Protein AF-A0A962ND90-F1 (afdb_monomer)

Sequence (127 aa):
FGVVCVDSGYELHIGGNGGIKVRVTDLLCKVATEAEVLEYSAAFCQLYREQAHYLERTAPWVERVGLETIRQALSDATERQALYQRFQVSQQARIDPWKRHADGAEGHEFTPVTVAGRVTAESSLNH

Nearest PDB structures (foldseek):
  5h8v-assembly1_A  TM=7.944E-01  e=2.460E-01  Zea mays
  5h8v-assembly2_B  TM=7.932E-01  e=2.616E-01  Zea mays
  5h92-assembly2_B  TM=7.008E-01  e=2.176E-01  Zea mays
  5h8y-assembly1_D  TM=8.245E-01  e=6.567E-01  Zea mays
  8beh-assembly1_n  TM=2.487E-01  e=1.550E+00  Arabidopsis thaliana

Mean predicted aligned error: 8.71 Å

Solvent-accessible surface area (backbone atoms only — not comparable to full-atom values): 7711 Å² total; per-residue (Å²): 120,46,78,44,83,48,101,83,27,34,41,34,29,34,40,48,34,91,57,97,71,70,39,74,59,44,81,65,52,74,42,71,47,70,69,51,51,52,44,52,51,37,15,50,51,34,52,46,69,75,70,52,57,90,93,56,51,63,30,64,43,36,68,70,69,33,63,64,57,54,41,54,53,57,65,38,66,69,55,23,49,54,29,25,52,55,33,56,58,62,55,71,76,60,77,70,85,54,52,58,49,76,73,57,48,69,60,71,80,72,56,80,81,81,77,78,75,83,83,78,81,77,80,86,84,80,136

Radius of gyration: 24.35 Å; Cα contacts (8 Å, |Δi|>4): 129; chains: 1; bounding box: 38×66×70 Å

Foldseek 3Di:
DDWDQDPQAIWDWFQADPPPDGDDTDTLDGDRDPVVVLLLVQLLVLVCVVQPDVPRDRNVVCVVCDSVNSSVQCVPPVSSVVSNVVSVVVCVPDDDPCPCVVVPPPVVVPPDDDDDDDDPPDDDDDD

Structure (mmCIF, N/CA/C/O backbone):
data_AF-A0A962ND90-F1
#
_entry.id   AF-A0A962ND90-F1
#
loop_
_atom_site.group_PDB
_atom_site.id
_atom_site.type_symbol
_atom_site.label_atom_id
_atom_site.label_alt_id
_atom_site.label_comp_id
_atom_site.label_asym_id
_atom_site.label_entity_id
_atom_site.label_seq_id
_atom_site.pdbx_PDB_ins_code
_atom_site.Cartn_x
_atom_site.Cartn_y
_atom_site.Cartn_z
_atom_site.occupancy
_atom_site.B_iso_or_equiv
_atom_site.auth_seq_id
_atom_site.auth_comp_id
_atom_site.auth_asym_id
_atom_site.auth_atom_id
_atom_site.pdbx_PDB_model_num
ATOM 1 N N . PHE A 1 1 ? -0.390 -4.576 -2.615 1.00 97.00 1 PHE A N 1
ATOM 2 C CA . PHE A 1 1 ? -1.690 -4.023 -2.208 1.00 97.00 1 PHE A CA 1
ATOM 3 C C . PHE A 1 1 ? -2.752 -4.785 -2.974 1.00 97.00 1 PHE A C 1
ATOM 5 O O . PHE A 1 1 ? -2.551 -5.021 -4.160 1.00 97.00 1 PHE A O 1
ATOM 12 N N . GLY A 1 2 ? -3.794 -5.247 -2.301 1.00 97.69 2 GLY A N 1
ATOM 13 C CA . GLY A 1 2 ? -4.895 -6.004 -2.882 1.00 97.69 2 GLY A CA 1
ATOM 14 C C . GLY A 1 2 ? -6.217 -5.369 -2.483 1.00 97.69 2 GLY A C 1
ATOM 15 O O . GLY A 1 2 ? -6.330 -4.822 -1.388 1.00 97.69 2 GLY A O 1
ATOM 16 N N . VAL A 1 3 ? -7.190 -5.434 -3.383 1.00 98.44 3 VAL A N 1
ATOM 17 C CA . VAL A 1 3 ? -8.545 -4.924 -3.176 1.00 98.44 3 VAL A CA 1
ATOM 18 C C . VAL A 1 3 ? -9.498 -6.080 -3.429 1.00 98.44 3 VAL A C 1
ATOM 20 O O . VAL A 1 3 ? -9.402 -6.732 -4.468 1.00 98.44 3 VAL A O 1
ATOM 23 N N . VAL A 1 4 ? -10.389 -6.340 -2.478 1.00 98.31 4 VAL A N 1
ATOM 24 C CA . VAL A 1 4 ? -11.443 -7.348 -2.605 1.00 98.31 4 VAL A CA 1
ATOM 25 C C . VAL A 1 4 ? -12.784 -6.641 -2.479 1.00 98.31 4 VAL A C 1
ATOM 27 O O . VAL A 1 4 ? -13.090 -6.087 -1.424 1.00 98.31 4 VAL A O 1
ATOM 30 N N . CYS A 1 5 ? -13.572 -6.640 -3.552 1.00 97.94 5 CYS A N 1
ATOM 31 C CA . CYS A 1 5 ? -14.939 -6.128 -3.518 1.00 97.94 5 CYS A CA 1
ATOM 32 C C . CYS A 1 5 ? -15.828 -7.090 -2.724 1.00 97.94 5 CYS A C 1
ATOM 34 O O . CYS A 1 5 ? -15.780 -8.303 -2.932 1.00 97.94 5 CYS A O 1
ATOM 36 N N . VAL A 1 6 ? -16.642 -6.539 -1.833 1.00 96.62 6 VAL A N 1
ATOM 37 C CA . VAL A 1 6 ? -17.610 -7.257 -1.000 1.00 96.62 6 VAL A CA 1
ATOM 38 C C . VAL A 1 6 ? -18.936 -6.498 -1.005 1.00 96.62 6 VAL A C 1
ATOM 40 O O . VAL A 1 6 ? -18.971 -5.317 -1.343 1.00 96.62 6 VAL A O 1
ATOM 43 N N . ASP A 1 7 ? -20.026 -7.132 -0.575 1.00 95.56 7 ASP A N 1
ATOM 44 C CA . ASP A 1 7 ? -21.360 -6.503 -0.579 1.00 95.56 7 ASP A CA 1
ATOM 45 C C . ASP A 1 7 ? -21.410 -5.174 0.198 1.00 95.56 7 ASP A C 1
ATOM 47 O O . ASP A 1 7 ? -22.211 -4.293 -0.104 1.00 95.56 7 ASP A O 1
ATOM 51 N N . SER A 1 8 ? -2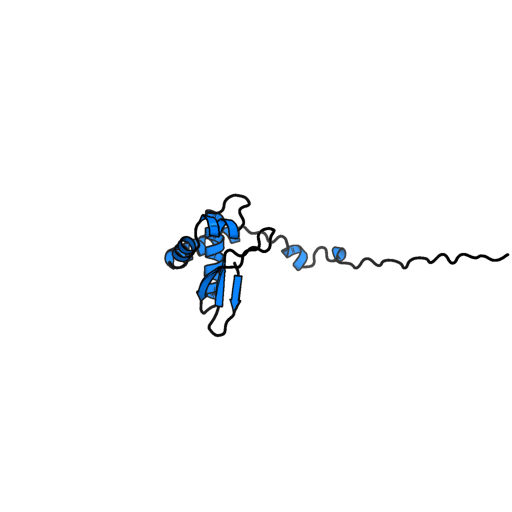0.535 -5.012 1.195 1.00 93.50 8 SER A N 1
ATOM 52 C CA . SER A 1 8 ? -20.444 -3.820 2.041 1.00 93.50 8 SER A CA 1
ATOM 53 C C . SER A 1 8 ? -19.389 -2.795 1.593 1.00 93.50 8 SER A C 1
ATOM 55 O O . SER A 1 8 ? -19.040 -1.924 2.389 1.00 93.50 8 SER A O 1
ATOM 57 N N . GLY A 1 9 ? -18.816 -2.922 0.391 1.00 97.62 9 GLY A N 1
ATOM 58 C CA . GLY A 1 9 ? -17.748 -2.054 -0.115 1.00 97.62 9 GLY A CA 1
ATOM 59 C C . GLY A 1 9 ? -16.486 -2.834 -0.485 1.00 97.62 9 GLY A C 1
ATOM 60 O O . GLY A 1 9 ? -16.518 -3.714 -1.341 1.00 97.62 9 GLY A O 1
ATOM 61 N N . TYR A 1 10 ? -15.357 -2.512 0.149 1.00 98.75 10 TYR A N 1
ATOM 62 C CA . TYR A 1 10 ? -14.046 -3.040 -0.234 1.00 98.75 10 TYR A CA 1
ATOM 63 C C . TYR A 1 10 ? -13.211 -3.420 0.984 1.00 98.75 10 TYR A C 1
ATOM 65 O O . TYR A 1 10 ? -13.096 -2.653 1.940 1.00 98.75 10 TYR A O 1
ATOM 73 N N . GLU A 1 11 ? -12.564 -4.579 0.927 1.00 98.62 11 GLU A N 1
ATOM 74 C CA . GLU A 1 11 ? -11.490 -4.939 1.846 1.00 98.62 11 GLU A CA 1
ATOM 75 C C . GLU A 1 11 ? -10.136 -4.634 1.211 1.00 98.62 11 GLU A C 1
ATOM 77 O O . GLU A 1 11 ? -9.840 -5.054 0.088 1.00 98.62 11 GLU A O 1
ATOM 82 N N . LEU A 1 12 ? -9.296 -3.916 1.950 1.00 98.69 12 LEU A N 1
ATOM 83 C CA . LEU A 1 12 ? -7.949 -3.556 1.532 1.00 98.69 12 LEU A CA 1
ATOM 84 C C . LEU A 1 12 ? -6.953 -4.501 2.195 1.00 98.69 12 LEU A C 1
ATOM 86 O O . LEU A 1 12 ? -7.017 -4.720 3.400 1.00 98.69 12 LEU A O 1
ATOM 90 N N . HIS A 1 13 ? -6.023 -5.054 1.422 1.00 98.62 13 HIS A N 1
ATOM 91 C CA . HIS A 1 13 ? -5.095 -6.101 1.856 1.00 98.62 13 HIS A CA 1
ATOM 92 C C . HIS A 1 13 ? -3.640 -5.757 1.497 1.00 98.62 13 HIS A C 1
ATOM 94 O O . HIS A 1 13 ? -3.357 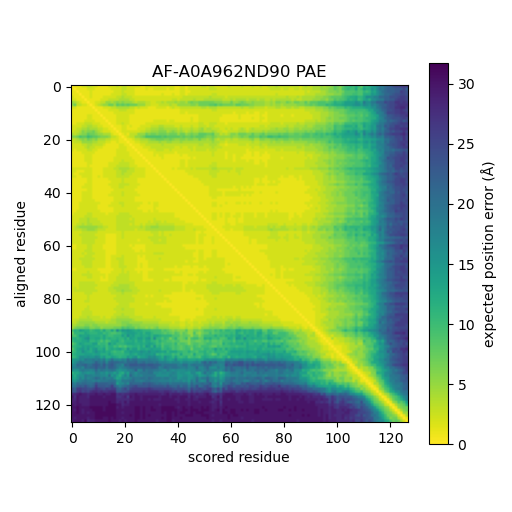-5.231 0.415 1.00 98.62 13 HIS A O 1
ATOM 100 N N . ILE A 1 14 ? -2.679 -6.063 2.375 1.00 98.44 14 ILE A N 1
ATOM 101 C CA . ILE A 1 14 ? -1.253 -5.730 2.181 1.00 98.44 14 ILE A CA 1
ATOM 102 C C . ILE A 1 14 ? -0.313 -6.888 2.539 1.00 98.44 14 ILE A C 1
ATOM 104 O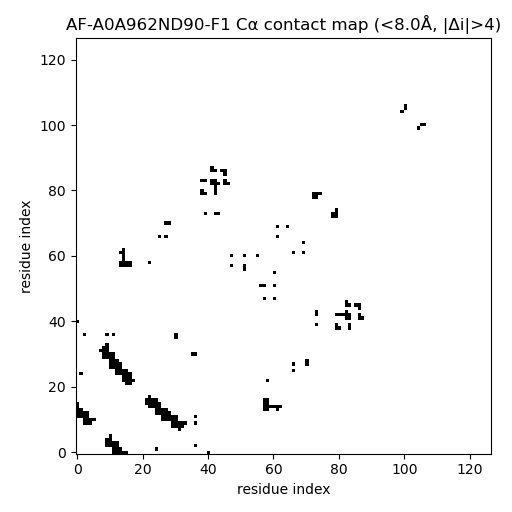 O . ILE A 1 14 ? -0.726 -7.905 3.080 1.00 98.44 14 ILE A O 1
ATOM 108 N N . GLY A 1 15 ? 0.967 -6.766 2.175 1.00 96.62 15 GLY A N 1
ATOM 109 C CA . GLY A 1 15 ? 2.011 -7.703 2.610 1.00 96.62 15 GLY A CA 1
ATOM 110 C C . GLY A 1 15 ? 2.056 -9.071 1.913 1.00 96.62 15 GLY A C 1
ATOM 111 O O . GLY A 1 15 ? 2.917 -9.870 2.247 1.00 96.62 15 GLY A O 1
ATOM 112 N N . GLY A 1 16 ? 1.202 -9.369 0.931 1.00 96.62 16 GLY A N 1
ATOM 113 C CA . GLY A 1 16 ? 1.249 -10.654 0.209 1.00 96.62 16 GLY A CA 1
ATOM 114 C C . GLY A 1 16 ? 2.515 -10.849 -0.643 1.00 96.62 16 GLY A C 1
ATOM 115 O O . GLY A 1 16 ? 3.071 -9.881 -1.169 1.00 96.62 16 GLY A O 1
ATOM 116 N N . ASN A 1 17 ? 2.959 -12.101 -0.813 1.00 95.88 17 ASN A N 1
ATOM 117 C CA . ASN A 1 17 ? 4.064 -12.474 -1.707 1.00 95.88 17 ASN A CA 1
ATOM 118 C C . ASN A 1 17 ? 3.843 -13.855 -2.340 1.00 95.88 17 ASN A C 1
ATOM 120 O O . ASN A 1 17 ? 3.694 -14.845 -1.631 1.00 95.88 17 ASN A O 1
ATOM 124 N N . GLY A 1 18 ? 3.902 -13.921 -3.673 1.00 92.69 18 GLY A N 1
ATOM 125 C CA . GLY A 1 18 ? 3.837 -15.165 -4.456 1.00 92.69 18 GLY A CA 1
ATOM 126 C C . GLY A 1 18 ? 5.202 -15.691 -4.921 1.00 92.69 18 GLY A C 1
ATOM 127 O O . GLY A 1 18 ? 5.267 -16.421 -5.902 1.00 92.69 18 GLY A O 1
ATOM 128 N N . GLY A 1 19 ? 6.303 -15.250 -4.299 1.00 88.31 19 GLY A N 1
ATOM 129 C CA . GLY A 1 19 ? 7.664 -15.692 -4.633 1.00 88.31 19 GLY A CA 1
ATOM 130 C C . GLY A 1 19 ? 8.102 -16.943 -3.862 1.00 88.31 19 GLY A C 1
ATOM 131 O O . GLY A 1 19 ? 7.275 -17.679 -3.339 1.00 88.31 19 GLY A O 1
ATOM 132 N N . ILE A 1 20 ? 9.423 -17.134 -3.734 1.00 89.62 20 ILE A N 1
ATOM 133 C CA . ILE A 1 20 ? 10.045 -18.296 -3.061 1.00 89.62 20 ILE A CA 1
ATOM 134 C C . ILE A 1 20 ? 9.453 -18.546 -1.663 1.00 89.62 20 ILE A C 1
ATOM 136 O O . ILE A 1 20 ? 9.101 -19.673 -1.331 1.00 89.62 20 ILE A O 1
ATOM 140 N N . LYS A 1 21 ? 9.311 -17.490 -0.852 1.00 89.31 21 LYS A N 1
ATOM 141 C CA . LYS A 1 21 ? 8.590 -17.543 0.426 1.0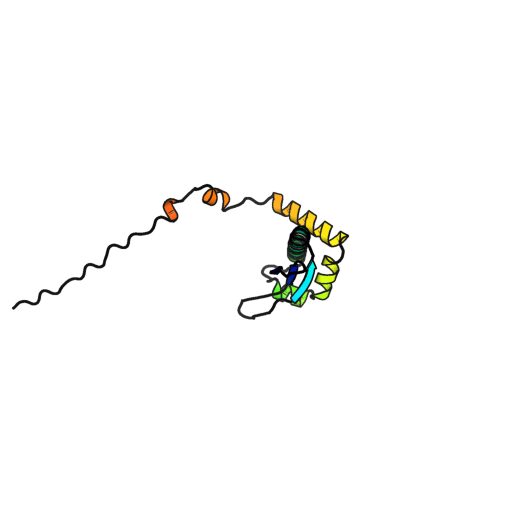0 89.31 21 LYS A CA 1
ATOM 142 C C . LYS A 1 21 ? 7.160 -17.064 0.207 1.00 89.31 21 LYS A C 1
ATOM 144 O O . LYS A 1 21 ? 6.918 -15.856 0.187 1.00 89.31 21 LYS A O 1
ATOM 149 N N . VAL A 1 22 ? 6.226 -17.991 0.037 1.00 94.25 22 VAL A N 1
ATOM 150 C CA . VAL A 1 22 ? 4.804 -17.650 -0.082 1.00 94.25 22 VAL A CA 1
ATOM 151 C C . VAL A 1 22 ? 4.317 -17.014 1.220 1.00 94.25 22 VAL A C 1
ATOM 153 O O . VAL A 1 22 ? 4.616 -17.503 2.310 1.00 94.25 22 VAL A O 1
ATOM 156 N N . ARG A 1 23 ? 3.570 -15.915 1.105 1.00 94.94 23 ARG A N 1
ATOM 157 C CA . ARG A 1 23 ? 2.944 -15.223 2.234 1.00 94.94 23 ARG A CA 1
ATOM 158 C C . ARG A 1 23 ? 1.557 -14.737 1.833 1.00 94.94 23 ARG A C 1
ATOM 160 O O . ARG A 1 23 ? 1.421 -14.039 0.826 1.00 94.94 23 ARG A O 1
ATOM 167 N N . VAL A 1 24 ? 0.552 -15.079 2.637 1.00 96.88 24 VAL A N 1
ATOM 168 C CA . VAL A 1 24 ? -0.805 -14.528 2.507 1.00 96.88 24 VAL A CA 1
ATOM 169 C C . VAL A 1 24 ? -0.820 -13.039 2.851 1.00 96.88 24 VAL A C 1
ATOM 171 O O . VAL A 1 24 ? 0.071 -12.541 3.539 1.00 96.88 24 VAL A O 1
ATOM 174 N N . THR A 1 25 ? -1.794 -12.304 2.328 1.00 97.88 25 THR A N 1
ATOM 175 C CA . THR A 1 25 ? -1.981 -10.896 2.684 1.00 97.88 25 THR A CA 1
ATOM 176 C C . THR A 1 25 ? -2.572 -10.750 4.084 1.00 97.88 25 THR A C 1
ATOM 178 O O . THR A 1 25 ? -3.254 -11.648 4.570 1.00 97.88 25 THR A O 1
ATOM 181 N N . ASP A 1 26 ? -2.357 -9.591 4.698 1.00 98.25 26 ASP A N 1
ATOM 182 C CA . ASP A 1 26 ? -3.081 -9.160 5.892 1.00 98.25 26 ASP A CA 1
ATOM 183 C C . ASP A 1 26 ? -4.153 -8.141 5.517 1.00 98.25 26 ASP A C 1
ATOM 185 O O . ASP A 1 26 ? -3.917 -7.270 4.673 1.00 98.25 26 ASP A O 1
ATOM 189 N N . LEU A 1 27 ? -5.295 -8.198 6.201 1.00 98.25 27 LEU A N 1
ATOM 190 C CA . LEU A 1 27 ? -6.320 -7.164 6.105 1.00 98.25 27 LEU A CA 1
ATOM 191 C C . LEU A 1 27 ? -5.763 -5.839 6.646 1.00 98.25 27 LEU A C 1
ATOM 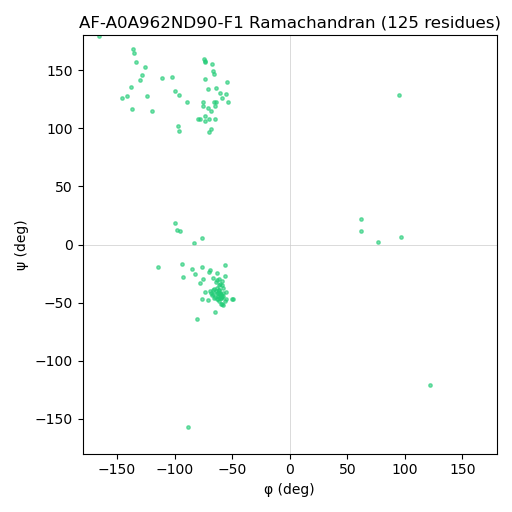193 O O . LEU A 1 27 ? -5.350 -5.760 7.801 1.00 98.25 27 LEU A O 1
ATOM 197 N N . LEU A 1 28 ? -5.778 -4.786 5.839 1.00 98.44 28 LEU A N 1
ATOM 198 C CA . LEU A 1 28 ? -5.463 -3.424 6.255 1.00 98.44 28 LEU A CA 1
ATOM 199 C C . LEU A 1 28 ? -6.681 -2.795 6.941 1.00 98.44 28 LEU A C 1
ATOM 201 O O . LEU A 1 28 ? -6.624 -2.510 8.134 1.00 98.44 28 LEU A O 1
ATOM 205 N N . CYS A 1 29 ? -7.771 -2.617 6.194 1.00 98.38 29 CYS A N 1
ATOM 206 C CA . CYS A 1 29 ? -9.044 -2.070 6.665 1.00 98.38 29 CYS A CA 1
ATOM 207 C C . CYS A 1 29 ? -10.168 -2.346 5.648 1.00 98.38 29 CYS A C 1
ATOM 209 O O . CYS A 1 29 ? -9.935 -2.951 4.597 1.00 98.38 29 CYS A O 1
ATOM 211 N N . LYS A 1 30 ? -11.388 -1.899 5.968 1.00 98.50 30 LYS A N 1
ATOM 212 C CA . LYS A 1 30 ? -12.525 -1.862 5.040 1.00 98.50 30 LYS A CA 1
ATOM 213 C C . LYS A 1 30 ? -12.872 -0.417 4.702 1.00 98.50 30 LYS A C 1
ATOM 215 O O . LYS A 1 30 ? -12.803 0.436 5.583 1.00 98.50 30 LYS A O 1
ATOM 220 N N . VAL A 1 31 ? -13.271 -0.169 3.461 1.00 98.50 31 VAL A N 1
ATOM 221 C CA . VAL A 1 31 ? -13.734 1.140 2.977 1.00 98.50 31 VAL A CA 1
ATOM 222 C C . VAL A 1 31 ? -15.019 0.976 2.168 1.00 98.50 31 VAL A C 1
ATOM 224 O O . VAL A 1 31 ? -15.300 -0.116 1.670 1.00 98.50 31 VAL A O 1
ATOM 227 N N . ALA A 1 32 ? -15.821 2.032 2.056 1.00 98.25 32 ALA A N 1
ATOM 228 C CA . ALA A 1 32 ? -17.136 1.958 1.420 1.00 98.25 32 ALA A CA 1
ATOM 229 C C . ALA A 1 32 ? -17.083 2.304 -0.073 1.00 98.25 32 ALA A C 1
ATOM 231 O O . ALA A 1 32 ? -17.910 1.829 -0.850 1.00 98.25 32 ALA A O 1
ATOM 232 N N . THR A 1 33 ? -16.122 3.133 -0.481 1.00 98.31 33 THR A N 1
ATOM 233 C CA . THR A 1 33 ? -16.119 3.762 -1.804 1.00 98.31 33 THR A CA 1
ATOM 234 C C . THR A 1 33 ? -14.826 3.520 -2.572 1.00 98.31 33 THR A C 1
ATOM 236 O O . THR A 1 33 ? -13.748 3.387 -1.997 1.00 98.31 33 THR A O 1
ATOM 239 N N . GLU A 1 34 ? -14.916 3.538 -3.902 1.00 97.94 34 GLU A N 1
ATOM 240 C CA . GLU A 1 34 ? -13.742 3.465 -4.782 1.00 97.94 34 GLU A CA 1
ATOM 241 C C . GLU A 1 34 ? -12.776 4.636 -4.561 1.00 97.94 34 GLU A C 1
ATOM 243 O O . GLU A 1 34 ? -11.562 4.466 -4.649 1.00 97.94 34 GLU A O 1
ATOM 248 N N . ALA A 1 35 ? -13.299 5.821 -4.231 1.00 98.19 35 ALA A N 1
ATOM 249 C CA . ALA A 1 35 ? -12.481 6.990 -3.926 1.00 98.19 35 ALA A CA 1
ATOM 250 C C . ALA A 1 35 ? -11.559 6.731 -2.724 1.00 98.19 35 ALA A C 1
ATOM 252 O O . ALA A 1 35 ? -10.368 7.034 -2.785 1.00 98.19 35 ALA A O 1
ATOM 253 N N . GLU A 1 36 ? -12.077 6.093 -1.673 1.00 98.31 36 GLU A N 1
ATOM 254 C CA . GLU A 1 36 ? -11.268 5.681 -0.524 1.00 98.31 36 GLU A CA 1
ATOM 255 C C . GLU A 1 36 ? -10.262 4.592 -0.911 1.00 98.31 36 GLU A C 1
ATOM 257 O O . GLU A 1 36 ? -9.111 4.652 -0.484 1.00 98.31 36 GLU A O 1
ATOM 262 N N . VAL A 1 37 ? -10.637 3.627 -1.760 1.00 98.62 37 VAL A N 1
ATOM 263 C CA . VAL A 1 37 ? -9.683 2.625 -2.274 1.00 98.62 37 VAL A CA 1
ATOM 264 C C . VAL A 1 37 ? -8.492 3.314 -2.946 1.00 98.62 37 VAL A C 1
ATOM 266 O O . VAL A 1 37 ? -7.337 2.976 -2.668 1.00 98.62 37 VAL A O 1
ATOM 269 N N . LEU A 1 38 ? -8.759 4.301 -3.807 1.00 98.25 38 LEU A N 1
ATOM 270 C CA . LEU A 1 38 ? -7.722 5.068 -4.493 1.00 98.25 38 LEU A CA 1
ATOM 271 C C . LEU A 1 38 ? -6.851 5.847 -3.501 1.00 98.25 38 LEU A C 1
ATOM 273 O O . LEU A 1 38 ? -5.627 5.739 -3.577 1.00 98.25 38 LEU A O 1
ATOM 277 N N . GLU A 1 39 ? -7.454 6.549 -2.539 1.00 98.56 39 GLU A N 1
ATOM 278 C CA . GLU A 1 39 ? -6.732 7.302 -1.507 1.00 98.56 39 GLU A CA 1
ATOM 279 C C . GLU A 1 39 ? -5.795 6.401 -0.689 1.00 98.56 39 GLU A C 1
ATOM 281 O O . GLU A 1 39 ? -4.593 6.666 -0.602 1.00 98.56 39 GLU A O 1
ATOM 286 N N . TYR A 1 40 ? -6.310 5.289 -0.155 1.00 98.75 40 TYR A N 1
ATOM 287 C CA . TYR A 1 40 ? -5.522 4.336 0.630 1.00 98.75 40 TYR A CA 1
ATOM 288 C C . TYR A 1 40 ? -4.426 3.664 -0.197 1.00 98.75 40 TYR A C 1
ATOM 290 O O . TYR A 1 40 ? -3.316 3.477 0.302 1.00 98.75 40 TYR A O 1
ATOM 298 N N . SER A 1 41 ? -4.709 3.295 -1.450 1.00 98.50 41 SER A N 1
ATOM 299 C CA . SER A 1 41 ? -3.719 2.636 -2.307 1.00 98.50 41 SER A CA 1
ATOM 300 C C . SER A 1 41 ? -2.534 3.555 -2.619 1.00 98.50 41 SER A C 1
ATOM 302 O O . SER A 1 41 ? -1.381 3.148 -2.467 1.00 98.50 41 SER A O 1
ATOM 304 N N . ALA A 1 42 ? -2.803 4.814 -2.968 1.00 98.50 42 ALA A N 1
ATOM 305 C CA . ALA A 1 42 ? -1.780 5.815 -3.236 1.00 98.50 42 ALA A CA 1
ATOM 306 C C . ALA A 1 42 ? -1.014 6.208 -1.963 1.00 98.50 42 ALA A C 1
ATOM 308 O O . ALA A 1 42 ? 0.217 6.275 -1.995 1.00 98.50 42 ALA A O 1
ATOM 309 N N . ALA A 1 43 ? -1.702 6.381 -0.829 1.00 98.69 43 ALA A N 1
ATOM 310 C CA . ALA A 1 43 ? -1.049 6.651 0.449 1.00 98.69 43 ALA A CA 1
ATOM 311 C C . ALA A 1 43 ? -0.131 5.495 0.885 1.00 98.69 43 ALA A C 1
ATOM 313 O O . ALA A 1 43 ? 1.021 5.729 1.251 1.00 98.69 43 ALA A O 1
ATOM 314 N N . PHE A 1 44 ? -0.590 4.244 0.766 1.00 98.62 44 PHE A N 1
ATOM 315 C CA . PHE A 1 44 ? 0.228 3.055 1.021 1.00 98.62 44 PHE A CA 1
ATOM 316 C C . PHE A 1 44 ? 1.456 3.005 0.106 1.00 98.62 44 PHE A C 1
ATOM 318 O O . PHE A 1 44 ? 2.568 2.755 0.573 1.00 98.62 44 PHE A O 1
ATOM 325 N N . CYS A 1 45 ? 1.276 3.253 -1.195 1.00 97.94 45 CYS A N 1
ATOM 326 C CA . CYS A 1 45 ? 2.378 3.283 -2.151 1.00 97.94 45 CYS A CA 1
ATOM 327 C C . CYS A 1 45 ? 3.412 4.351 -1.790 1.00 97.94 45 CYS A C 1
ATOM 329 O O . CYS A 1 4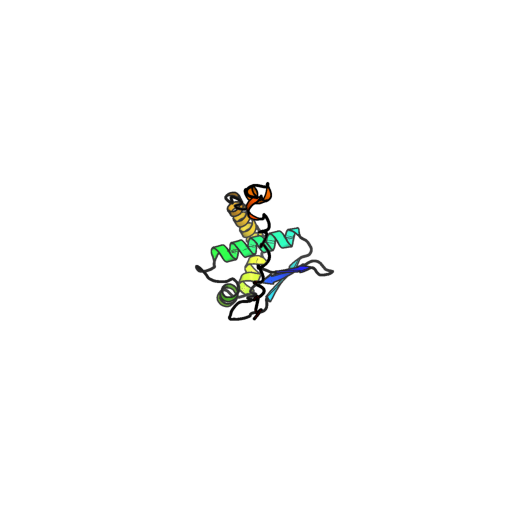5 ? 4.608 4.073 -1.865 1.00 97.94 45 CYS A O 1
ATOM 331 N N . GLN A 1 46 ? 2.977 5.545 -1.386 1.00 98.38 46 GLN A N 1
ATOM 332 C CA . GLN A 1 46 ? 3.890 6.604 -0.970 1.00 98.38 46 GLN A CA 1
ATOM 333 C C . GLN A 1 46 ? 4.622 6.261 0.328 1.00 98.38 46 GLN A C 1
ATOM 335 O O . GLN A 1 46 ? 5.838 6.418 0.386 1.00 98.38 46 GLN A O 1
ATOM 340 N N . LEU A 1 47 ? 3.920 5.721 1.325 1.00 98.44 47 LEU A N 1
ATOM 341 C CA . LEU A 1 47 ? 4.523 5.294 2.588 1.00 98.44 47 LEU A CA 1
ATOM 342 C C . LEU A 1 47 ? 5.603 4.230 2.353 1.00 98.44 47 LEU A C 1
ATOM 344 O O . LEU A 1 47 ? 6.716 4.328 2.864 1.00 98.44 47 LEU A O 1
ATOM 348 N N . TYR A 1 48 ? 5.297 3.242 1.510 1.00 98.44 48 TYR A N 1
ATOM 349 C CA . TYR A 1 48 ? 6.250 2.218 1.098 1.00 98.44 48 TYR A CA 1
ATOM 350 C C . TYR A 1 48 ? 7.453 2.817 0.354 1.00 98.44 48 TYR A C 1
ATOM 352 O O . TYR A 1 48 ? 8.588 2.482 0.679 1.00 98.44 48 TYR A O 1
ATOM 360 N N . ARG A 1 49 ? 7.239 3.745 -0.592 1.00 96.81 49 ARG A N 1
ATOM 361 C CA . ARG A 1 49 ? 8.325 4.442 -1.314 1.00 96.81 49 ARG A CA 1
ATOM 362 C C . ARG A 1 49 ? 9.269 5.201 -0.381 1.00 96.81 49 ARG A C 1
ATOM 364 O O . ARG A 1 49 ? 10.454 5.287 -0.679 1.00 96.81 49 ARG A O 1
ATOM 371 N N . GLU A 1 50 ? 8.744 5.762 0.704 1.00 97.12 50 GLU A N 1
ATOM 372 C CA . GLU A 1 50 ? 9.512 6.557 1.667 1.00 97.12 50 GLU A CA 1
ATOM 373 C C . GLU A 1 50 ? 10.273 5.693 2.691 1.00 97.12 50 GLU A C 1
ATOM 375 O O . GLU A 1 50 ? 11.289 6.140 3.218 1.00 97.12 50 GLU A O 1
ATOM 380 N N . GLN A 1 51 ? 9.822 4.464 2.970 1.00 97.88 51 GLN A N 1
ATOM 381 C CA . GLN A 1 51 ? 10.363 3.627 4.055 1.00 97.88 51 GLN A CA 1
ATOM 382 C C . GLN A 1 51 ? 11.070 2.341 3.606 1.00 97.88 51 GLN A C 1
ATOM 384 O O . GLN A 1 51 ? 11.788 1.720 4.402 1.00 97.88 51 GLN A O 1
ATOM 389 N N . ALA A 1 52 ? 10.812 1.871 2.387 1.00 97.94 52 ALA A N 1
ATOM 390 C CA . ALA A 1 52 ? 11.375 0.622 1.899 1.00 97.94 52 ALA A CA 1
ATOM 391 C C . ALA A 1 52 ? 12.860 0.768 1.574 1.00 97.94 52 ALA A C 1
ATOM 393 O O . ALA A 1 52 ? 13.315 1.778 1.036 1.00 97.94 52 ALA A O 1
ATOM 394 N N . HIS A 1 53 ? 13.622 -0.281 1.864 1.00 98.19 53 HIS A N 1
ATOM 395 C CA . HIS A 1 53 ? 14.998 -0.373 1.405 1.00 98.19 53 HIS A CA 1
ATOM 396 C C . HIS A 1 53 ? 15.046 -0.702 -0.093 1.00 98.19 53 HIS A C 1
ATOM 398 O O . HIS A 1 53 ? 14.100 -1.239 -0.677 1.00 98.19 53 HIS A O 1
ATOM 404 N N . TYR A 1 54 ? 16.183 -0.415 -0.728 1.00 96.38 54 TYR A N 1
ATOM 405 C CA . TYR A 1 54 ? 16.403 -0.780 -2.124 1.00 96.38 54 TYR A CA 1
ATOM 406 C C . TYR A 1 54 ? 16.186 -2.290 -2.339 1.00 96.38 54 TYR A C 1
ATOM 408 O O . TYR A 1 54 ? 16.732 -3.110 -1.602 1.00 96.38 54 TYR A O 1
ATOM 416 N N . LEU A 1 55 ? 15.379 -2.642 -3.348 1.00 95.06 55 LEU A N 1
ATOM 417 C CA . LEU A 1 55 ? 14.961 -4.014 -3.695 1.00 95.06 55 LEU A CA 1
ATOM 418 C C . LEU A 1 55 ? 14.156 -4.767 -2.619 1.00 95.06 55 LEU A C 1
ATOM 420 O O . LEU A 1 55 ? 13.899 -5.966 -2.762 1.00 95.06 55 LEU A O 1
ATOM 424 N N . GLU A 1 56 ? 13.698 -4.089 -1.572 1.00 96.56 56 GLU A N 1
ATOM 425 C CA . GLU A 1 56 ? 12.845 -4.703 -0.563 1.00 96.56 56 GLU A CA 1
ATOM 426 C C . GLU A 1 56 ? 11.422 -4.871 -1.093 1.00 96.56 56 GLU A C 1
ATOM 428 O O . GLU A 1 56 ? 10.776 -3.901 -1.464 1.00 96.56 56 GLU A O 1
ATOM 433 N N . ARG A 1 57 ? 10.890 -6.096 -1.106 1.00 95.88 57 ARG A N 1
ATOM 434 C CA . ARG A 1 57 ? 9.487 -6.344 -1.479 1.00 95.88 57 ARG A CA 1
ATOM 435 C C . ARG A 1 57 ? 8.528 -5.902 -0.370 1.00 95.88 57 ARG A C 1
ATOM 437 O O . ARG A 1 57 ? 8.879 -5.888 0.804 1.00 95.88 57 ARG A O 1
ATOM 444 N N . THR A 1 58 ? 7.269 -5.647 -0.718 1.00 96.38 58 THR A N 1
ATOM 445 C CA . THR A 1 58 ? 6.252 -5.209 0.255 1.00 96.38 58 THR A CA 1
ATOM 446 C C . THR A 1 58 ? 6.026 -6.200 1.402 1.00 96.38 58 THR A C 1
ATOM 448 O O . THR A 1 58 ? 5.712 -5.775 2.502 1.00 96.38 58 THR A O 1
ATOM 451 N N . ALA A 1 59 ? 6.179 -7.509 1.174 1.00 96.94 59 ALA A N 1
ATOM 452 C CA . ALA A 1 59 ? 6.025 -8.524 2.221 1.00 96.94 59 ALA A CA 1
ATOM 453 C C . ALA A 1 59 ? 7.086 -8.429 3.338 1.00 96.94 59 ALA A C 1
ATOM 455 O O . ALA A 1 59 ? 6.692 -8.228 4.485 1.00 96.94 59 ALA A O 1
ATOM 456 N N . PRO A 1 60 ? 8.403 -8.512 3.047 1.00 96.75 60 PRO A N 1
ATOM 457 C CA . PRO A 1 60 ? 9.431 -8.312 4.069 1.00 96.75 60 PRO A CA 1
ATOM 458 C C . PRO A 1 60 ? 9.412 -6.896 4.657 1.00 96.75 60 PRO A C 1
ATOM 460 O O . PRO A 1 60 ? 9.686 -6.741 5.842 1.00 96.75 60 PRO A O 1
ATOM 463 N N . TRP A 1 61 ? 9.010 -5.882 3.882 1.00 98.12 61 TRP A N 1
ATOM 464 C CA . TRP A 1 61 ? 8.808 -4.532 4.412 1.00 98.12 61 TRP A CA 1
ATOM 465 C C . TRP A 1 61 ? 7.716 -4.489 5.494 1.00 98.12 61 TRP A C 1
ATOM 467 O O . TRP A 1 61 ? 7.962 -3.973 6.580 1.00 98.12 61 TRP A O 1
ATOM 477 N N . VAL A 1 62 ? 6.541 -5.088 5.250 1.00 98.06 62 VAL A N 1
ATOM 478 C CA . VAL A 1 62 ? 5.468 -5.192 6.260 1.00 98.06 62 VAL A CA 1
ATOM 479 C C . VAL A 1 62 ? 5.929 -5.993 7.482 1.00 98.06 62 VAL A C 1
ATOM 481 O O . VAL A 1 62 ? 5.628 -5.599 8.605 1.00 98.06 62 VAL A O 1
ATOM 484 N N . GLU A 1 63 ? 6.671 -7.091 7.289 1.00 96.94 63 GLU A N 1
ATOM 485 C CA . GLU A 1 63 ? 7.241 -7.880 8.397 1.00 96.94 63 GLU A CA 1
ATOM 486 C C . GLU A 1 63 ? 8.225 -7.053 9.246 1.00 96.94 63 GLU A C 1
ATOM 488 O O . GLU A 1 63 ? 8.219 -7.168 10.469 1.00 96.94 63 GLU A O 1
ATOM 493 N N . ARG A 1 64 ? 9.041 -6.202 8.612 1.00 98.06 64 ARG A N 1
ATOM 494 C CA . ARG A 1 64 ? 10.044 -5.360 9.278 1.00 98.06 64 ARG A CA 1
ATOM 495 C C . ARG A 1 64 ? 9.441 -4.151 9.989 1.00 98.06 64 ARG A C 1
ATOM 497 O O . ARG A 1 64 ? 9.844 -3.852 11.108 1.00 98.06 64 ARG A O 1
ATOM 504 N N . VAL A 1 65 ? 8.551 -3.419 9.321 1.00 98.19 65 VAL A N 1
ATOM 505 C CA . VAL A 1 65 ? 7.945 -2.190 9.863 1.00 98.19 65 VAL A CA 1
ATOM 506 C C . VAL A 1 65 ? 6.846 -2.514 10.873 1.00 98.19 65 VAL A C 1
ATOM 508 O O . VAL A 1 65 ? 6.680 -1.792 11.849 1.00 98.19 65 VAL A O 1
ATOM 511 N N . GLY A 1 66 ? 6.129 -3.618 10.668 1.00 98.12 66 GLY A N 1
ATOM 512 C CA . GLY A 1 66 ? 4.996 -4.018 11.487 1.00 98.12 66 GLY A CA 1
ATOM 513 C C . GLY A 1 66 ? 3.668 -3.553 10.891 1.00 98.12 66 GLY A C 1
ATOM 514 O O . GLY A 1 66 ? 3.459 -2.377 10.591 1.00 98.12 66 GLY A O 1
ATOM 515 N N . LEU A 1 67 ? 2.737 -4.500 10.756 1.00 97.88 67 LEU A N 1
ATOM 516 C CA . LEU A 1 67 ? 1.393 -4.260 10.222 1.00 97.88 67 LEU A CA 1
ATOM 517 C C . LEU A 1 67 ? 0.645 -3.164 10.990 1.00 97.88 67 LEU A C 1
ATOM 519 O O . LEU A 1 67 ? -0.031 -2.338 10.385 1.00 97.88 67 LEU A O 1
ATOM 523 N N . GLU A 1 68 ? 0.773 -3.155 12.315 1.00 98.06 68 GLU A N 1
ATOM 524 C CA . GLU A 1 68 ? 0.056 -2.209 13.167 1.00 98.06 68 GLU A CA 1
ATOM 525 C C . GLU A 1 68 ? 0.562 -0.774 12.990 1.00 98.06 68 GLU A C 1
ATOM 527 O O . GLU A 1 68 ? -0.236 0.148 12.864 1.00 98.06 68 GLU A O 1
ATOM 532 N N . THR A 1 69 ? 1.876 -0.587 12.858 1.00 97.69 69 THR A N 1
ATOM 533 C CA . THR A 1 69 ? 2.474 0.720 12.554 1.00 97.69 69 THR A CA 1
ATOM 534 C C . THR A 1 69 ? 1.973 1.264 11.217 1.00 97.69 69 THR A C 1
ATOM 536 O O . THR A 1 69 ? 1.612 2.434 11.116 1.00 97.69 69 THR A O 1
ATOM 539 N N . ILE A 1 70 ? 1.881 0.405 10.197 1.00 98.25 70 ILE A N 1
ATOM 540 C CA . ILE A 1 70 ? 1.353 0.789 8.881 1.00 98.25 70 ILE A CA 1
ATOM 541 C C . ILE A 1 70 ? -0.143 1.127 8.965 1.00 98.25 70 ILE A C 1
ATOM 543 O O . ILE A 1 70 ? -0.581 2.113 8.373 1.00 98.25 70 ILE A O 1
ATOM 547 N N . ARG A 1 71 ? -0.937 0.339 9.704 1.00 98.12 71 ARG A N 1
ATOM 548 C CA . ARG A 1 71 ? -2.364 0.622 9.929 1.00 98.12 71 ARG A CA 1
ATOM 549 C C . ARG A 1 71 ? -2.569 1.967 10.607 1.00 98.12 71 ARG A C 1
ATOM 551 O O . ARG A 1 71 ? -3.409 2.729 10.147 1.00 98.12 71 ARG A O 1
ATOM 558 N N . GLN A 1 72 ? -1.804 2.259 11.655 1.00 97.44 72 GLN A N 1
ATOM 559 C CA . GLN A 1 72 ? -1.912 3.513 12.397 1.00 97.44 72 GLN A CA 1
ATOM 560 C C . GLN A 1 72 ? -1.652 4.714 11.483 1.00 97.44 72 GLN A C 1
ATOM 562 O O . GLN A 1 72 ? -2.535 5.564 11.364 1.00 97.44 72 GLN A O 1
ATOM 567 N N . ALA A 1 73 ? -0.537 4.705 10.746 1.00 96.81 73 ALA A N 1
ATOM 568 C CA . ALA A 1 73 ? -0.187 5.770 9.801 1.00 96.81 73 ALA A CA 1
ATOM 569 C C . ALA A 1 73 ? -1.256 5.992 8.711 1.00 96.81 73 ALA A C 1
ATOM 571 O O . ALA A 1 73 ? -1.530 7.119 8.309 1.00 96.81 73 ALA A O 1
ATOM 572 N N . LEU A 1 74 ? -1.891 4.919 8.223 1.00 98.19 74 LEU A N 1
ATOM 573 C CA . LEU A 1 74 ? -2.929 5.020 7.188 1.00 98.19 74 LEU A CA 1
ATOM 574 C C . LEU A 1 74 ? -4.331 5.309 7.750 1.00 98.19 74 LEU A C 1
ATOM 576 O O . LEU A 1 74 ? -5.199 5.778 7.014 1.00 98.19 74 LEU A O 1
ATOM 580 N N . SER A 1 75 ? -4.582 5.033 9.029 1.00 97.19 75 SER A N 1
ATOM 581 C CA . SER A 1 75 ? -5.872 5.309 9.673 1.00 97.19 75 SER A CA 1
ATOM 582 C C . SER A 1 75 ? -6.069 6.794 9.990 1.00 97.19 75 SER A C 1
ATOM 584 O O . SER A 1 75 ? -7.200 7.281 9.926 1.00 97.19 75 SER A O 1
ATOM 586 N N . ASP A 1 76 ? -4.985 7.535 10.243 1.00 97.56 76 ASP A N 1
ATOM 587 C CA . ASP A 1 76 ? -5.026 8.989 10.386 1.00 97.56 76 ASP A CA 1
ATOM 588 C C . ASP A 1 76 ? -5.341 9.637 9.029 1.00 97.56 76 ASP A C 1
ATOM 590 O O . ASP A 1 76 ? -4.571 9.554 8.073 1.00 97.56 76 ASP A O 1
ATOM 594 N N . ALA A 1 77 ? -6.500 10.292 8.931 1.00 97.19 77 ALA A N 1
ATOM 595 C CA . ALA A 1 77 ? -6.945 10.928 7.695 1.00 97.19 77 ALA A CA 1
ATOM 596 C C . ALA A 1 77 ? -6.036 12.082 7.246 1.00 97.19 77 ALA A C 1
ATOM 598 O O . ALA A 1 77 ? -5.869 12.296 6.047 1.00 97.19 77 ALA A O 1
ATOM 599 N N . THR A 1 78 ? -5.432 12.811 8.183 1.00 97.81 78 THR A N 1
ATOM 600 C CA . THR A 1 78 ? -4.522 13.919 7.875 1.00 97.81 78 THR A CA 1
ATOM 601 C C . THR A 1 78 ? -3.220 13.381 7.299 1.00 97.81 78 THR A C 1
ATOM 603 O O . THR A 1 78 ? -2.765 13.848 6.252 1.00 97.81 78 THR A O 1
ATOM 606 N N . GLU A 1 79 ? -2.638 12.368 7.944 1.00 96.75 79 GLU A N 1
ATOM 607 C CA . GLU A 1 79 ? -1.405 11.734 7.471 1.00 96.75 79 GLU A CA 1
ATOM 608 C C . GLU A 1 79 ? -1.622 11.016 6.134 1.00 96.75 79 GLU A C 1
ATOM 610 O O . GLU A 1 79 ? -0.864 11.231 5.180 1.00 96.75 79 GLU A O 1
ATOM 615 N N . ARG A 1 80 ? -2.705 10.237 6.019 1.00 98.31 80 ARG A N 1
ATOM 616 C CA . ARG A 1 80 ? -3.084 9.548 4.780 1.00 98.31 80 ARG A CA 1
ATOM 617 C C . ARG A 1 80 ? -3.280 10.532 3.631 1.00 98.31 80 ARG A C 1
ATOM 619 O O . ARG A 1 80 ? -2.748 10.301 2.545 1.00 98.31 80 ARG A O 1
ATOM 626 N N . GLN A 1 81 ? -3.955 11.657 3.865 1.00 98.25 81 GLN A N 1
ATOM 627 C CA . GLN A 1 81 ? -4.134 12.677 2.837 1.00 98.25 81 GLN A CA 1
ATOM 628 C C . GLN A 1 81 ? -2.803 13.329 2.446 1.00 98.25 81 GLN A C 1
ATOM 630 O O . GLN A 1 81 ? -2.558 13.572 1.265 1.00 98.25 81 GLN A O 1
ATOM 635 N N . ALA A 1 82 ? -1.904 13.576 3.401 1.00 98.25 82 ALA A N 1
ATOM 636 C CA . ALA A 1 82 ? -0.579 14.109 3.100 1.00 98.25 82 ALA A CA 1
ATOM 637 C C . ALA A 1 82 ? 0.251 13.138 2.238 1.00 98.25 82 ALA A C 1
ATOM 639 O O . ALA A 1 82 ? 0.908 13.569 1.286 1.00 98.25 82 ALA A O 1
ATOM 640 N N . LEU A 1 83 ? 0.203 11.835 2.536 1.00 98.56 83 LEU A N 1
ATOM 641 C CA . LEU A 1 83 ? 0.821 10.779 1.724 1.00 98.56 83 LEU A CA 1
ATOM 642 C C . LEU A 1 83 ? 0.208 10.726 0.320 1.00 98.56 83 LEU A C 1
ATOM 644 O O . LEU A 1 83 ? 0.941 10.711 -0.671 1.00 98.56 83 LEU A O 1
ATOM 648 N N . TYR A 1 84 ? -1.123 10.763 0.228 1.00 98.38 84 TYR A N 1
ATOM 649 C CA . TYR A 1 84 ? -1.851 10.792 -1.037 1.00 98.38 84 TYR A CA 1
ATOM 650 C C . TYR A 1 84 ? -1.413 11.970 -1.916 1.00 98.38 84 TYR A C 1
ATOM 652 O O . TYR A 1 84 ? -1.045 11.777 -3.072 1.00 98.38 84 TYR A O 1
ATOM 660 N N . GLN A 1 85 ? -1.352 13.187 -1.371 1.00 98.00 85 GLN A N 1
ATOM 661 C CA . GLN A 1 85 ? -0.931 14.364 -2.139 1.00 98.00 85 GLN A CA 1
ATOM 662 C C . GLN A 1 85 ? 0.516 14.252 -2.641 1.00 98.00 85 GLN A C 1
ATOM 664 O O . GLN A 1 85 ? 0.788 14.555 -3.805 1.00 98.00 85 GLN A O 1
ATOM 669 N N . ARG A 1 86 ? 1.448 13.757 -1.813 1.00 97.88 86 ARG A N 1
ATOM 670 C CA . ARG A 1 86 ? 2.837 13.518 -2.249 1.00 97.88 86 ARG A CA 1
ATOM 671 C C . ARG A 1 86 ? 2.915 12.464 -3.353 1.00 97.88 86 ARG A C 1
ATOM 673 O O . ARG A 1 86 ? 3.686 12.638 -4.300 1.00 97.88 86 ARG A O 1
ATOM 680 N N . PHE A 1 87 ? 2.084 11.421 -3.278 1.00 97.25 87 PHE A N 1
ATOM 681 C CA . PHE A 1 87 ? 1.958 10.447 -4.359 1.00 97.25 87 PHE A CA 1
ATOM 682 C C . PHE A 1 87 ? 1.518 11.126 -5.657 1.00 97.25 87 PHE A C 1
ATOM 684 O O . PHE A 1 87 ? 2.196 10.981 -6.672 1.00 97.25 87 PHE A O 1
ATOM 691 N N . GLN A 1 88 ? 0.447 11.924 -5.624 1.00 95.94 88 GLN A N 1
ATOM 692 C CA . GLN A 1 88 ? -0.083 12.612 -6.806 1.00 95.94 88 GLN A CA 1
ATOM 693 C C . GLN A 1 88 ? 0.961 13.517 -7.470 1.00 95.94 88 GLN A C 1
ATOM 695 O O . GLN A 1 88 ? 1.095 13.493 -8.692 1.00 95.94 88 GLN A O 1
ATOM 700 N N . VAL A 1 89 ? 1.752 14.252 -6.681 1.00 95.50 89 VAL A N 1
ATOM 701 C CA . VAL A 1 89 ? 2.879 15.049 -7.196 1.00 95.50 89 VAL A CA 1
ATOM 702 C C . VAL A 1 89 ? 3.899 14.158 -7.909 1.00 95.50 89 VAL A C 1
ATOM 704 O O . VAL A 1 89 ? 4.318 14.476 -9.020 1.00 95.50 89 VAL A O 1
ATOM 707 N N . SER A 1 90 ? 4.255 13.004 -7.332 1.00 90.81 90 SER A N 1
ATOM 708 C CA . SER A 1 90 ? 5.206 12.075 -7.962 1.00 90.81 90 SER A CA 1
ATOM 709 C C . SER A 1 90 ? 4.721 11.536 -9.315 1.00 90.81 90 SER A C 1
ATOM 711 O O . SER A 1 90 ? 5.530 11.302 -10.214 1.00 90.81 90 SER A O 1
ATOM 713 N N . GLN A 1 91 ? 3.403 11.414 -9.498 1.00 91.00 91 GLN A N 1
ATOM 714 C CA . GLN A 1 91 ? 2.806 10.916 -10.736 1.00 91.00 91 GLN A CA 1
ATOM 715 C C . GLN A 1 91 ? 2.820 11.950 -11.872 1.00 91.00 91 GLN A C 1
ATOM 717 O O . GLN A 1 91 ? 2.715 11.559 -13.033 1.00 91.00 91 GLN A O 1
ATOM 722 N N . GLN A 1 92 ? 2.981 13.247 -11.580 1.00 89.88 92 GLN A N 1
ATOM 723 C CA . GLN A 1 92 ? 3.000 14.309 -12.600 1.00 89.88 92 GLN A CA 1
ATOM 724 C C . GLN A 1 92 ? 4.222 14.226 -13.522 1.00 89.88 92 GLN A C 1
ATOM 726 O O . GLN A 1 92 ? 4.144 14.604 -14.687 1.00 89.88 92 GLN A O 1
ATOM 731 N N . ALA A 1 93 ? 5.339 13.695 -13.024 1.00 85.38 93 ALA A N 1
ATOM 732 C CA . ALA A 1 93 ? 6.559 13.507 -13.806 1.00 85.38 93 ALA A CA 1
ATOM 733 C C . ALA A 1 93 ? 6.551 12.211 -14.641 1.00 85.38 93 ALA A C 1
ATOM 735 O O . ALA A 1 93 ? 7.540 11.889 -15.303 1.00 85.38 93 ALA A O 1
ATOM 736 N N . ARG A 1 94 ? 5.462 11.431 -14.601 1.00 84.12 94 ARG A N 1
ATOM 737 C CA . ARG A 1 94 ? 5.375 10.150 -15.302 1.00 84.12 94 ARG A CA 1
ATOM 738 C C . ARG A 1 94 ? 5.182 10.367 -16.801 1.00 84.12 94 ARG A C 1
ATOM 740 O O . ARG A 1 94 ? 4.150 10.864 -17.240 1.00 84.12 94 ARG A O 1
ATOM 747 N N . ILE A 1 95 ? 6.138 9.881 -17.582 1.00 85.94 95 ILE A N 1
ATOM 748 C CA . ILE A 1 95 ? 5.964 9.639 -19.014 1.00 85.94 95 ILE A CA 1
ATOM 749 C C . ILE A 1 95 ? 5.429 8.217 -19.149 1.00 85.94 95 ILE A C 1
ATOM 751 O O . ILE A 1 95 ? 6.046 7.285 -18.638 1.00 85.94 95 ILE A O 1
ATOM 755 N N . ASP A 1 96 ? 4.271 8.050 -19.783 1.00 85.00 96 ASP A N 1
ATOM 756 C CA . ASP A 1 96 ? 3.727 6.722 -20.065 1.00 85.00 96 ASP A CA 1
ATOM 757 C C . ASP A 1 96 ? 4.528 6.077 -21.211 1.00 85.00 96 ASP A C 1
ATOM 759 O O . ASP A 1 96 ? 4.429 6.544 -22.351 1.00 85.00 96 ASP A O 1
ATOM 763 N N . PRO A 1 97 ? 5.324 5.026 -20.939 1.00 82.50 97 PRO A N 1
ATOM 764 C CA . PRO A 1 97 ? 6.134 4.387 -21.970 1.00 82.50 97 PRO A CA 1
ATOM 765 C C . PRO A 1 97 ? 5.278 3.621 -22.989 1.00 82.50 97 PRO A C 1
ATOM 767 O O . PRO A 1 97 ? 5.719 3.405 -24.115 1.00 82.50 97 PRO A O 1
ATOM 770 N N . TRP A 1 98 ? 4.050 3.239 -22.625 1.00 81.06 98 TRP A N 1
ATOM 771 C CA . TRP A 1 98 ? 3.163 2.424 -23.455 1.00 81.06 98 TRP A CA 1
ATOM 772 C C . TRP A 1 98 ? 2.212 3.248 -24.308 1.00 81.06 98 TRP A C 1
ATOM 774 O O . TRP A 1 98 ? 1.685 2.723 -25.286 1.00 81.06 98 TRP A O 1
ATOM 784 N N . LYS A 1 99 ? 2.020 4.533 -23.990 1.00 86.25 99 LYS A N 1
ATOM 785 C CA . LYS A 1 99 ? 1.070 5.415 -24.683 1.00 86.25 99 LYS A CA 1
ATOM 786 C C . LYS A 1 99 ? 1.215 5.357 -26.202 1.00 86.25 99 LYS A C 1
ATOM 788 O O . LYS A 1 99 ? 0.248 5.149 -26.917 1.00 86.25 99 LYS A O 1
ATOM 793 N N . ARG A 1 100 ? 2.451 5.447 -26.686 1.00 84.06 100 ARG A N 1
ATOM 794 C CA . ARG A 1 100 ? 2.767 5.418 -28.117 1.00 84.06 100 ARG A CA 1
ATOM 795 C C . ARG A 1 100 ? 2.351 4.099 -28.789 1.00 84.06 100 ARG A C 1
ATOM 797 O O . ARG A 1 100 ? 1.856 4.126 -29.909 1.00 84.06 100 ARG A O 1
ATOM 804 N N . HIS A 1 101 ? 2.525 2.967 -28.105 1.00 82.88 101 HIS A N 1
ATOM 805 C CA . HIS A 1 101 ? 2.104 1.651 -28.600 1.00 82.88 101 HIS A CA 1
ATOM 806 C C . HIS A 1 101 ? 0.580 1.487 -28.541 1.00 82.88 101 HIS A C 1
ATOM 808 O O . HIS A 1 101 ? -0.019 0.975 -29.482 1.00 82.88 101 HIS A O 1
ATOM 814 N N . ALA A 1 102 ? -0.058 1.960 -27.465 1.00 80.50 102 ALA A N 1
ATOM 815 C CA . ALA A 1 102 ? -1.515 1.957 -27.327 1.00 80.50 102 ALA A CA 1
ATOM 816 C C . ALA A 1 102 ? -2.199 2.808 -28.412 1.00 80.50 102 ALA A C 1
ATOM 818 O O . ALA A 1 102 ? -3.245 2.423 -28.927 1.00 80.50 102 ALA A O 1
ATOM 819 N N . ASP A 1 103 ? -1.560 3.908 -28.816 1.00 86.00 103 ASP A N 1
ATOM 820 C CA . ASP A 1 103 ? -1.996 4.781 -29.910 1.00 86.00 103 ASP A CA 1
ATOM 821 C C . ASP A 1 103 ? -1.706 4.187 -31.314 1.00 86.00 103 ASP A C 1
ATOM 823 O O . ASP A 1 103 ? -1.942 4.840 -32.331 1.00 86.00 103 ASP A O 1
ATOM 827 N N . GLY A 1 104 ? -1.211 2.944 -31.396 1.00 79.31 104 GLY A N 1
ATOM 828 C CA . GLY A 1 104 ? -1.063 2.184 -32.641 1.00 79.31 104 GLY A CA 1
ATOM 829 C C . GLY A 1 104 ? 0.326 2.219 -33.285 1.00 79.31 104 GLY A C 1
ATOM 830 O O . GLY A 1 104 ? 0.495 1.693 -34.389 1.00 79.31 104 GLY A O 1
ATOM 831 N N . ALA A 1 105 ? 1.338 2.801 -32.633 1.00 77.62 105 ALA A N 1
ATOM 832 C CA . ALA A 1 105 ? 2.712 2.661 -33.109 1.00 77.62 105 ALA A CA 1
ATOM 833 C C . ALA A 1 105 ? 3.177 1.198 -33.009 1.00 77.62 105 ALA A C 1
ATOM 835 O O . ALA A 1 105 ? 2.801 0.479 -32.088 1.00 77.62 105 ALA A O 1
ATOM 836 N N . GLU A 1 106 ? 4.022 0.769 -33.952 1.00 73.56 106 GLU A N 1
ATOM 837 C CA . GLU A 1 106 ? 4.670 -0.556 -33.927 1.00 73.56 106 GLU A CA 1
ATOM 838 C C . GLU A 1 106 ? 3.709 -1.760 -33.980 1.00 73.56 106 GLU A C 1
ATOM 840 O O . GLU A 1 106 ? 4.101 -2.886 -33.700 1.00 73.56 106 GLU A O 1
ATOM 845 N N . GLY A 1 107 ? 2.476 -1.579 -34.477 1.00 71.88 107 GLY A N 1
ATOM 846 C CA . GLY A 1 107 ? 1.515 -2.679 -34.671 1.00 71.88 107 GLY A CA 1
ATOM 847 C C . GLY A 1 107 ? 2.018 -3.840 -35.548 1.00 71.88 107 GLY A C 1
ATOM 848 O O . GLY A 1 107 ? 1.483 -4.944 -35.479 1.00 71.88 107 GLY A O 1
ATOM 849 N N . HIS A 1 108 ? 3.081 -3.623 -36.330 1.00 77.44 108 HIS A N 1
ATOM 850 C CA .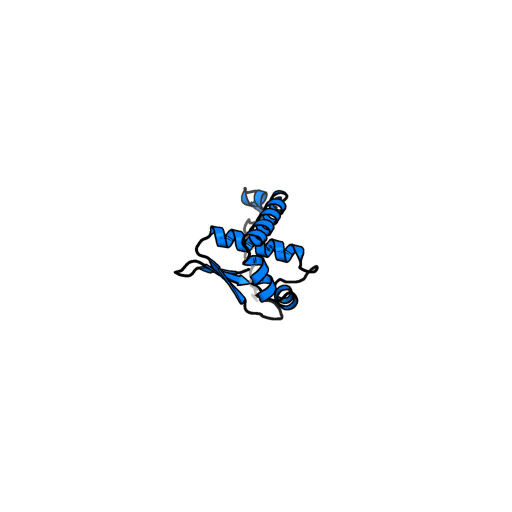 HIS A 1 108 ? 3.743 -4.665 -37.111 1.00 77.44 108 HIS A CA 1
ATOM 851 C C . HIS A 1 108 ? 4.512 -5.685 -36.247 1.00 77.44 108 HIS A C 1
ATOM 853 O O . HIS A 1 108 ? 4.676 -6.818 -36.700 1.00 77.44 108 HIS A O 1
ATOM 859 N N . GLU A 1 109 ? 4.926 -5.344 -35.017 1.00 77.19 109 GLU A N 1
ATOM 860 C CA . GLU A 1 109 ? 5.586 -6.269 -34.073 1.00 77.19 109 GLU A CA 1
ATOM 861 C C . GLU A 1 109 ? 4.681 -7.436 -33.654 1.00 77.19 109 GLU A C 1
ATOM 863 O O . GLU A 1 109 ? 5.163 -8.516 -33.318 1.00 77.19 109 GLU A O 1
ATOM 868 N N . PHE A 1 110 ? 3.363 -7.243 -33.727 1.00 81.56 110 PHE A N 1
ATOM 869 C CA . PHE A 1 110 ? 2.360 -8.252 -33.389 1.00 81.56 110 PHE A CA 1
ATOM 870 C C . PHE A 1 110 ? 1.817 -8.989 -34.620 1.00 81.56 110 PHE A C 1
ATOM 872 O O . PHE A 1 110 ? 0.821 -9.709 -34.523 1.00 81.56 110 PHE A O 1
ATOM 879 N N . THR A 1 111 ? 2.459 -8.832 -35.785 1.00 84.00 111 THR A N 1
ATOM 880 C CA . THR A 1 111 ? 2.098 -9.589 -36.989 1.00 84.00 111 THR A CA 1
ATOM 881 C C . THR A 1 111 ? 2.394 -11.074 -36.755 1.00 84.00 111 THR A C 1
ATOM 883 O O . THR A 1 111 ? 3.544 -11.423 -36.477 1.00 84.00 111 THR A O 1
ATOM 886 N N . PRO A 1 112 ? 1.402 -11.975 -36.879 1.00 85.19 112 PRO A N 1
ATOM 887 C CA . PRO A 1 112 ? 1.625 -13.401 -36.687 1.00 85.19 112 PRO A CA 1
ATOM 888 C C . PRO A 1 112 ? 2.683 -13.931 -37.657 1.00 85.19 112 PRO A C 1
ATOM 890 O O . PRO A 1 112 ? 2.557 -13.792 -38.876 1.00 85.19 112 PRO A O 1
ATOM 893 N N . VAL A 1 113 ? 3.719 -14.582 -37.127 1.00 82.31 113 VAL A N 1
ATOM 894 C CA . VAL A 1 113 ? 4.702 -15.269 -37.968 1.00 82.31 113 VAL A CA 1
ATOM 895 C C . VAL A 1 113 ? 4.040 -16.506 -38.566 1.00 82.31 113 VAL A C 1
ATOM 897 O O . VAL A 1 113 ? 3.636 -17.423 -37.851 1.00 82.31 113 VAL A O 1
ATOM 900 N N . THR A 1 114 ? 3.934 -16.542 -39.895 1.00 81.19 114 THR A N 1
ATOM 901 C CA . THR A 1 114 ? 3.435 -17.721 -40.609 1.00 81.19 114 THR A CA 1
ATOM 902 C C . THR A 1 114 ? 4.554 -18.755 -40.680 1.00 81.19 114 THR A C 1
ATOM 904 O O . THR A 1 114 ? 5.528 -18.579 -41.409 1.00 81.19 114 THR A O 1
ATOM 907 N N . VAL A 1 115 ? 4.435 -19.837 -39.913 1.00 77.12 115 VAL A N 1
ATOM 908 C CA . VAL A 1 115 ? 5.366 -20.966 -40.013 1.00 77.12 115 VAL A CA 1
ATOM 909 C C . VAL A 1 115 ? 4.960 -21.804 -41.223 1.00 77.12 115 VAL A C 1
ATOM 911 O O . VAL A 1 115 ? 3.927 -22.472 -41.200 1.00 77.12 115 VAL A O 1
ATOM 914 N N . ALA A 1 116 ? 5.753 -21.756 -42.296 1.00 73.62 116 ALA A N 1
ATOM 915 C CA . ALA A 1 116 ? 5.553 -22.621 -43.455 1.00 73.62 116 ALA A CA 1
ATOM 916 C C . ALA A 1 116 ? 5.666 -24.099 -43.032 1.00 73.62 116 ALA A C 1
ATOM 918 O O . ALA A 1 116 ? 6.604 -24.484 -42.329 1.00 73.62 116 ALA A O 1
ATOM 919 N N . GLY A 1 117 ? 4.680 -24.912 -43.426 1.00 65.56 117 GLY A N 1
ATOM 920 C CA . GLY A 1 117 ? 4.576 -26.324 -43.056 1.00 65.56 117 GLY A CA 1
ATOM 921 C C . GLY A 1 117 ? 5.836 -27.120 -43.403 1.00 65.56 117 GLY A C 1
ATOM 922 O O . GLY A 1 117 ? 6.445 -26.918 -44.453 1.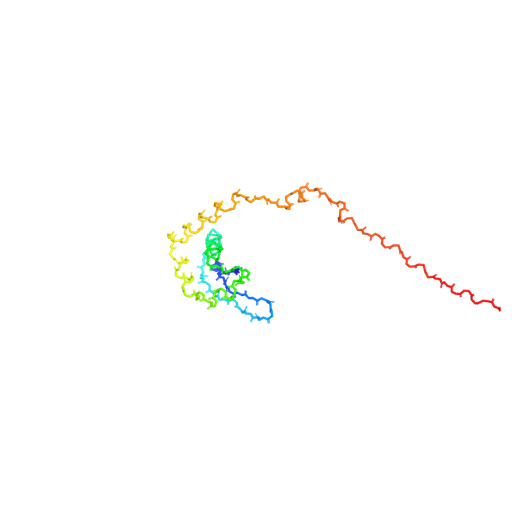00 65.56 117 GLY A O 1
ATOM 923 N N . ARG A 1 118 ? 6.232 -28.029 -42.502 1.00 57.44 118 ARG A N 1
ATOM 924 C CA . ARG A 1 118 ? 7.367 -28.941 -42.700 1.00 57.44 118 ARG A CA 1
ATOM 925 C C . ARG A 1 118 ? 7.196 -29.703 -44.015 1.00 57.44 118 ARG A C 1
ATOM 927 O O . ARG A 1 118 ? 6.214 -30.419 -44.180 1.00 57.44 118 ARG A O 1
ATOM 934 N N . VAL A 1 119 ? 8.180 -29.594 -44.905 1.00 57.06 119 VAL A N 1
ATOM 935 C CA . VAL A 1 119 ? 8.316 -30.494 -46.054 1.00 57.06 119 VAL A CA 1
ATOM 936 C C . VAL A 1 119 ? 8.595 -31.891 -45.499 1.00 57.06 119 VAL A C 1
ATOM 938 O O . VAL A 1 119 ? 9.669 -32.145 -44.954 1.00 57.06 119 VAL A O 1
ATOM 941 N N . THR A 1 120 ? 7.619 -32.791 -45.580 1.00 50.19 120 THR A N 1
ATOM 942 C CA . THR A 1 120 ? 7.848 -34.221 -45.372 1.00 50.19 120 THR A CA 1
ATOM 943 C C . THR A 1 120 ? 8.571 -34.746 -46.603 1.00 50.19 120 THR A C 1
ATOM 945 O O . THR A 1 120 ? 7.977 -34.858 -47.673 1.00 50.19 120 THR A O 1
ATOM 948 N N . ALA A 1 121 ? 9.865 -35.029 -46.471 1.00 47.91 121 ALA A N 1
ATOM 949 C CA . ALA A 1 121 ? 10.573 -35.822 -47.462 1.00 47.91 121 ALA A CA 1
ATOM 950 C C . ALA A 1 121 ? 10.035 -37.258 -47.380 1.00 47.91 121 ALA A C 1
ATOM 952 O O . ALA A 1 121 ? 10.398 -38.011 -46.477 1.00 47.91 121 ALA A O 1
ATOM 953 N N . GLU A 1 122 ? 9.126 -37.622 -48.283 1.00 47.12 122 GLU A N 1
ATOM 954 C CA . GLU A 1 122 ? 8.813 -39.025 -48.541 1.00 47.12 122 GLU A CA 1
ATOM 955 C C . GLU A 1 122 ? 10.067 -39.689 -49.119 1.00 47.12 122 GLU A C 1
ATOM 957 O O . GLU A 1 122 ? 10.588 -39.280 -50.158 1.00 47.12 122 GLU A O 1
ATOM 962 N N . SER A 1 123 ? 10.590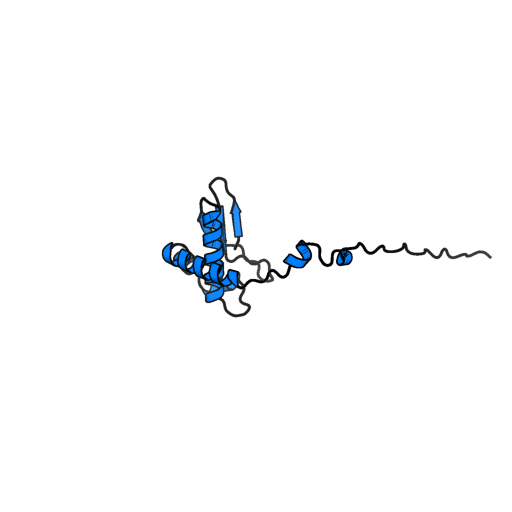 -40.696 -48.415 1.00 46.06 123 SER A N 1
ATOM 963 C CA . SER A 1 123 ? 11.677 -41.524 -48.922 1.00 46.06 123 SER A CA 1
ATOM 964 C C . SER A 1 123 ? 11.142 -42.394 -50.057 1.00 46.06 123 SER A C 1
ATOM 966 O O . SER A 1 123 ? 10.413 -43.359 -49.825 1.00 46.06 123 SER A O 1
ATOM 968 N N . SER A 1 124 ? 11.527 -42.082 -51.287 1.00 48.31 124 SER A N 1
ATOM 969 C CA . SER A 1 124 ? 11.387 -42.988 -52.419 1.00 48.31 124 SER A CA 1
ATOM 970 C C . SER A 1 124 ? 12.376 -44.150 -52.267 1.00 48.31 124 SER A C 1
ATOM 972 O O . SER A 1 124 ? 13.547 -44.028 -52.623 1.00 48.31 124 SER A O 1
ATOM 974 N N . LEU A 1 125 ? 11.897 -45.273 -51.729 1.00 45.91 125 LEU A N 1
ATOM 975 C CA . LEU A 1 125 ? 12.490 -46.595 -51.925 1.00 45.91 125 LEU A CA 1
ATOM 976 C C . LEU A 1 125 ? 11.714 -47.280 -53.050 1.00 45.91 125 LEU A C 1
ATOM 978 O O . LEU A 1 125 ? 10.607 -47.762 -52.833 1.00 45.91 125 LEU A O 1
ATOM 982 N N . ASN A 1 126 ? 12.295 -47.306 -54.248 1.00 43.50 126 ASN A N 1
ATOM 983 C CA . ASN A 1 126 ? 11.908 -48.235 -55.302 1.00 43.50 126 ASN A CA 1
ATOM 984 C C . ASN A 1 126 ? 13.170 -48.792 -55.975 1.00 43.50 126 ASN A C 1
ATOM 986 O O . ASN A 1 126 ? 13.889 -48.044 -56.634 1.00 43.50 126 ASN A O 1
ATOM 990 N N . HIS A 1 127 ? 13.306 -50.115 -55.814 1.00 39.62 127 HIS A N 1
ATOM 991 C CA . HIS A 1 127 ? 14.150 -51.099 -56.513 1.00 39.62 127 HIS A CA 1
ATOM 992 C C . HIS A 1 127 ? 15.618 -51.214 -56.097 1.00 39.62 127 HIS A C 1
ATOM 994 O O . HIS A 1 127 ? 16.431 -50.327 -56.423 1.00 39.62 127 HIS A O 1
#

pLDDT: mean 89.94, std 14.2, range [39.62, 98.75]

Secondary structure (DSSP, 8-state):
-EEEEETTEEEEEE--B-SSS-BPPEEEEEESSHHHHHHHHHHHHHHHHHHPPTT--HHHHHHHH-HHHHHHHHH-HHHHHHHHHHHHHHHHT---SSHHHHTTTTGGGGPPP--PPP---------